Protein AF-A0A9C8DG19-F1 (afdb_monomer)

Secondary structure (DSSP, 8-state):
--HHHHHHHHHHHHHHHHHHHHHHHHHHHHHHHHHHHHHHHH-SS--HHHHHHHHHHHHHHHHH-TT-HHHHHHHHHHHHHHHHHTT--HHHHHHHHHHHHHHHHHS--PSPPSTT----PPPPTT--

Nearest PDB structures (foldseek):
  8d2s-assembly1_A  TM=3.869E-01  e=4.604E+00  Danio rerio

pLDDT: mean 88.12, std 15.62, range [39.62, 98.69]

Mean predicted aligned error: 8.11 Å

Structure (mmCIF, N/CA/C/O backbone):
data_AF-A0A9C8DG19-F1
#
_entry.id   AF-A0A9C8DG19-F1
#
loop_
_atom_site.group_PDB
_atom_site.id
_atom_site.type_symbol
_atom_site.label_atom_id
_atom_site.label_alt_id
_atom_site.label_comp_id
_atom_site.label_asym_id
_atom_site.label_entity_id
_atom_site.label_seq_id
_atom_site.pdbx_PDB_ins_code
_atom_site.Cartn_x
_atom_site.Cartn_y
_atom_site.Cartn_z
_atom_site.occupancy
_atom_site.B_iso_or_equiv
_atom_site.auth_seq_id
_atom_site.auth_comp_id
_atom_site.auth_asym_id
_atom_site.auth_atom_id
_atom_site.pdbx_PDB_model_num
ATOM 1 N N . MET A 1 1 ? 21.996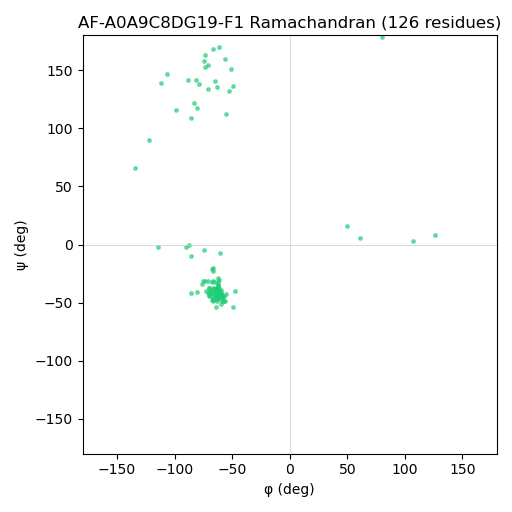 33.938 -24.599 1.00 52.81 1 MET A N 1
ATOM 2 C CA . MET A 1 1 ? 20.949 32.954 -24.248 1.00 52.81 1 MET A CA 1
ATOM 3 C C . MET A 1 1 ? 19.616 33.693 -24.192 1.00 52.81 1 MET A C 1
ATOM 5 O O . MET A 1 1 ? 19.557 34.657 -23.437 1.00 52.81 1 MET A O 1
ATOM 9 N N . PRO A 1 2 ? 18.601 33.377 -25.016 1.00 53.47 2 PRO A N 1
ATOM 10 C CA . PRO A 1 2 ? 17.381 34.177 -25.051 1.00 53.47 2 PRO A CA 1
ATOM 11 C C . PRO A 1 2 ? 16.471 33.818 -23.864 1.00 53.47 2 PRO A C 1
ATOM 13 O O . PRO A 1 2 ? 16.298 32.648 -23.531 1.00 53.47 2 PRO A O 1
ATOM 16 N N . ALA A 1 3 ? 15.877 34.835 -23.235 1.00 54.94 3 ALA A N 1
ATOM 17 C CA . ALA A 1 3 ? 15.024 34.740 -22.041 1.00 54.94 3 ALA A CA 1
ATOM 18 C C . ALA A 1 3 ? 13.744 33.886 -22.217 1.00 54.94 3 ALA A C 1
ATOM 20 O O . ALA A 1 3 ? 13.031 33.614 -21.255 1.00 54.94 3 ALA A O 1
ATOM 21 N N . THR A 1 4 ? 13.449 33.443 -23.439 1.00 58.03 4 THR A N 1
ATOM 22 C CA . THR A 1 4 ? 12.277 32.635 -23.794 1.00 58.03 4 THR A CA 1
ATOM 23 C C . THR A 1 4 ? 12.388 31.170 -23.367 1.00 58.03 4 THR A C 1
ATOM 25 O O . THR A 1 4 ? 11.374 30.582 -23.002 1.00 58.03 4 THR A O 1
ATOM 28 N N . ALA A 1 5 ? 13.592 30.587 -23.342 1.00 52.12 5 ALA A N 1
ATOM 29 C CA . ALA A 1 5 ? 13.791 29.192 -22.928 1.00 52.12 5 ALA A CA 1
ATOM 30 C C . ALA A 1 5 ? 13.628 29.000 -21.405 1.00 52.12 5 ALA A C 1
ATOM 32 O O . ALA A 1 5 ? 12.957 28.070 -20.965 1.00 52.12 5 ALA A O 1
ATOM 33 N N . LEU A 1 6 ? 14.139 29.947 -20.606 1.00 54.91 6 LEU A N 1
ATOM 34 C CA . LEU A 1 6 ? 14.029 29.934 -19.138 1.00 54.91 6 LEU A CA 1
ATOM 35 C C . LEU A 1 6 ? 12.569 30.015 -18.652 1.00 54.91 6 LEU A C 1
ATOM 37 O O . LEU A 1 6 ? 12.193 29.354 -17.686 1.00 54.91 6 LEU A O 1
ATOM 41 N N . ASN A 1 7 ? 11.723 30.786 -19.343 1.00 56.31 7 ASN A N 1
ATOM 42 C CA . ASN A 1 7 ? 10.308 30.924 -18.983 1.00 56.31 7 ASN A CA 1
ATOM 43 C C . ASN A 1 7 ? 9.473 29.679 -19.330 1.00 56.31 7 ASN A C 1
ATOM 45 O O . ASN A 1 7 ? 8.515 29.370 -18.618 1.00 56.31 7 ASN A O 1
ATOM 49 N N . ALA A 1 8 ? 9.833 28.949 -20.389 1.00 57.72 8 ALA A N 1
ATOM 50 C CA . ALA A 1 8 ? 9.151 27.714 -20.771 1.00 57.72 8 ALA A CA 1
ATOM 51 C C . ALA A 1 8 ? 9.445 26.569 -19.783 1.00 57.72 8 ALA A C 1
ATOM 53 O O . ALA A 1 8 ? 8.521 25.873 -19.359 1.00 57.72 8 ALA A O 1
ATOM 54 N N . GLU A 1 9 ? 10.699 26.426 -19.339 1.00 56.81 9 GLU A N 1
ATOM 55 C CA . GLU A 1 9 ? 11.097 25.422 -18.340 1.00 56.81 9 GLU A CA 1
ATOM 56 C C . GLU A 1 9 ? 10.474 25.688 -16.959 1.00 56.81 9 GLU A C 1
ATOM 58 O O . GLU A 1 9 ? 9.974 24.763 -16.310 1.00 56.81 9 GLU A O 1
ATOM 63 N N . ALA A 1 10 ? 10.415 26.951 -16.523 1.00 59.16 10 ALA A N 1
ATOM 64 C CA . ALA A 1 10 ? 9.769 27.329 -15.264 1.00 59.16 10 ALA A CA 1
ATOM 65 C C . ALA A 1 10 ? 8.246 27.083 -15.283 1.00 59.16 10 ALA A C 1
ATOM 67 O O . ALA A 1 10 ? 7.673 26.614 -14.294 1.00 59.16 10 ALA A O 1
ATOM 68 N N . SER A 1 11 ? 7.587 27.349 -16.417 1.00 61.16 11 SER A N 1
ATOM 69 C CA . SER A 1 11 ? 6.147 27.125 -16.599 1.00 61.16 11 SER A CA 1
ATOM 70 C C . SER A 1 11 ? 5.788 25.633 -16.647 1.00 61.16 11 SER A C 1
ATOM 72 O O . SER A 1 11 ? 4.863 25.199 -15.955 1.00 61.16 11 SER A O 1
ATOM 74 N N . ALA A 1 12 ? 6.570 24.820 -17.369 1.00 61.22 12 ALA A N 1
ATOM 75 C CA . ALA A 1 12 ? 6.404 23.366 -17.409 1.00 61.22 12 ALA A CA 1
ATOM 76 C C . ALA A 1 12 ? 6.624 22.728 -16.024 1.00 61.22 12 ALA A C 1
ATOM 78 O O . ALA A 1 12 ? 5.822 21.908 -15.579 1.00 61.22 12 ALA A O 1
ATOM 79 N N . THR A 1 13 ? 7.641 23.185 -15.288 1.00 64.00 13 THR A N 1
ATOM 80 C CA . THR A 1 13 ? 7.920 22.745 -13.911 1.00 64.00 13 THR A CA 1
ATOM 81 C C . THR A 1 13 ? 6.774 23.092 -12.949 1.00 64.00 13 THR A C 1
ATOM 83 O O . THR A 1 13 ? 6.418 22.289 -12.086 1.00 64.00 13 THR A O 1
ATOM 86 N N . SER A 1 14 ? 6.155 24.267 -13.101 1.00 66.69 14 SER A N 1
ATOM 87 C CA . SER A 1 14 ? 5.011 24.702 -12.286 1.00 66.69 14 SER A CA 1
ATOM 88 C C . SER A 1 14 ? 3.740 23.885 -12.559 1.00 66.69 14 SER A C 1
ATOM 90 O O . SER A 1 14 ? 3.022 23.522 -11.624 1.00 66.69 14 SER A O 1
ATOM 92 N N . SER A 1 15 ? 3.489 23.540 -13.825 1.00 71.56 15 SER A N 1
ATOM 93 C CA . SER A 1 15 ? 2.337 22.734 -14.242 1.00 71.56 15 SER A CA 1
ATOM 94 C C . SER A 1 15 ? 2.435 21.280 -13.757 1.00 71.56 15 SER A C 1
ATOM 96 O O . SER A 1 15 ? 1.481 20.751 -13.182 1.00 71.56 15 SER A O 1
ATOM 98 N N . THR A 1 16 ? 3.615 20.662 -13.879 1.00 72.56 16 THR A N 1
ATOM 99 C CA . THR A 1 16 ? 3.876 19.303 -13.371 1.00 72.56 16 THR A CA 1
ATOM 100 C C . THR A 1 16 ? 3.722 19.223 -11.854 1.00 72.56 16 THR A C 1
ATOM 102 O O . THR A 1 16 ? 3.025 18.335 -11.364 1.00 72.56 16 THR A O 1
ATOM 105 N N . ARG A 1 17 ? 4.273 20.191 -11.103 1.00 73.06 17 ARG A N 1
ATOM 106 C CA . ARG A 1 17 ? 4.097 20.252 -9.640 1.00 73.06 17 ARG A CA 1
ATOM 107 C C . ARG A 1 17 ? 2.628 20.385 -9.250 1.00 73.06 17 ARG A C 1
ATOM 109 O O . ARG A 1 17 ? 2.172 19.686 -8.354 1.00 73.06 17 ARG A O 1
ATOM 116 N N . ARG A 1 18 ? 1.862 21.230 -9.949 1.00 73.81 18 ARG A N 1
ATOM 117 C CA . ARG A 1 18 ? 0.421 21.382 -9.699 1.00 73.81 18 ARG A CA 1
ATOM 118 C C . ARG A 1 18 ? -0.343 20.081 -9.967 1.00 73.81 18 ARG A C 1
ATOM 120 O O . ARG A 1 18 ? -1.203 19.719 -9.175 1.00 73.81 18 ARG A O 1
ATOM 127 N N . SER A 1 19 ? -0.014 19.362 -11.040 1.00 75.75 19 SER A N 1
ATOM 128 C CA . SER A 1 19 ? -0.632 18.066 -11.352 1.00 75.75 19 SER A CA 1
ATOM 129 C C . SER A 1 19 ? -0.302 16.992 -10.308 1.00 75.75 19 SER A C 1
ATOM 131 O O . SER A 1 19 ? -1.196 16.262 -9.886 1.00 75.75 19 SER A O 1
ATOM 133 N N . GLN A 1 20 ? 0.950 16.921 -9.845 1.00 71.56 20 GLN A N 1
ATOM 134 C CA . GLN A 1 20 ? 1.341 16.019 -8.757 1.00 71.56 20 GLN A CA 1
ATOM 135 C C . GLN A 1 20 ? 0.615 16.360 -7.450 1.00 71.56 20 GLN A C 1
ATOM 137 O O . GLN A 1 20 ? 0.105 15.458 -6.795 1.00 71.56 20 GLN A O 1
ATOM 142 N N . MET A 1 21 ? 0.488 17.646 -7.110 1.00 70.56 21 MET A N 1
ATOM 143 C CA . MET A 1 21 ? -0.260 18.078 -5.925 1.00 70.56 21 MET A CA 1
ATOM 144 C C . MET A 1 21 ? -1.733 17.657 -5.970 1.00 70.56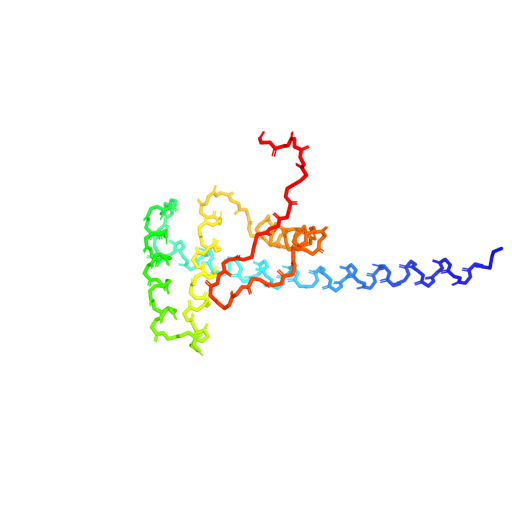 21 MET A C 1
ATOM 146 O O . MET A 1 21 ? -2.250 17.200 -4.960 1.00 70.56 21 MET A O 1
ATOM 150 N N . VAL A 1 22 ? -2.401 17.761 -7.125 1.00 72.94 22 VAL A N 1
ATOM 151 C CA . VAL A 1 22 ? -3.796 17.302 -7.268 1.00 72.94 22 VAL A CA 1
ATOM 152 C C . VAL A 1 22 ? -3.910 15.794 -7.015 1.00 72.94 22 VAL A C 1
ATOM 154 O O . VAL A 1 22 ? -4.761 15.377 -6.240 1.00 72.94 22 VAL A O 1
ATOM 157 N N . LYS A 1 23 ? -2.998 14.983 -7.568 1.00 72.25 23 LYS A N 1
ATOM 158 C CA . LYS A 1 23 ? -2.980 13.528 -7.319 1.00 72.25 23 LYS A CA 1
ATOM 159 C C . LY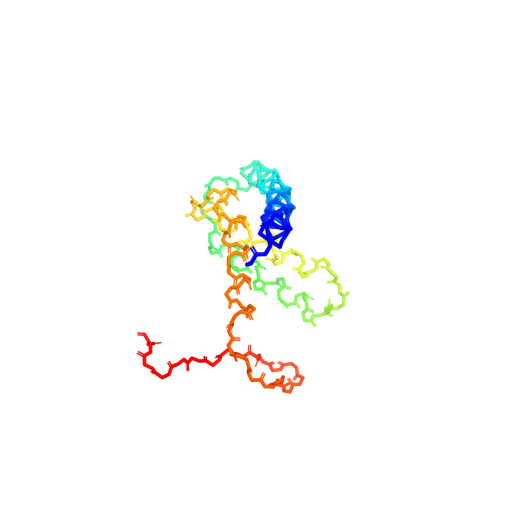S A 1 23 ? -2.726 13.181 -5.850 1.00 72.25 23 LYS A C 1
ATOM 161 O O . LYS A 1 23 ? -3.324 12.243 -5.335 1.00 72.25 23 LYS A O 1
ATOM 166 N N . ILE A 1 24 ? -1.846 13.928 -5.178 1.00 73.88 24 ILE A N 1
ATOM 167 C CA . ILE A 1 24 ? -1.599 13.761 -3.740 1.00 73.88 24 ILE A CA 1
ATOM 168 C C . ILE A 1 24 ? -2.878 14.046 -2.956 1.00 73.88 24 ILE A C 1
ATOM 170 O O . ILE A 1 24 ? -3.239 13.244 -2.103 1.00 73.88 24 ILE A O 1
ATOM 174 N N . LEU A 1 25 ? -3.584 15.138 -3.264 1.00 78.94 25 LEU A N 1
ATOM 175 C CA . LEU A 1 25 ? -4.828 15.494 -2.576 1.00 78.94 25 LEU A CA 1
ATOM 176 C C . LEU A 1 25 ? -5.901 14.403 -2.715 1.00 78.94 25 LEU A C 1
ATOM 178 O O . LEU A 1 25 ? -6.567 14.089 -1.730 1.00 78.94 25 LEU A O 1
ATOM 182 N N . ASP A 1 26 ? -6.020 13.773 -3.886 1.00 89.38 26 ASP A N 1
ATOM 183 C CA . ASP A 1 26 ? -6.971 12.675 -4.098 1.00 89.38 26 ASP A CA 1
ATOM 184 C C . ASP A 1 26 ? -6.631 11.439 -3.240 1.00 89.38 26 ASP A C 1
ATOM 186 O O . ASP A 1 26 ? -7.510 10.855 -2.602 1.00 89.38 26 ASP A O 1
ATOM 190 N N . ILE A 1 27 ? -5.348 11.059 -3.171 1.00 93.00 27 ILE A N 1
ATOM 191 C CA . ILE A 1 27 ? -4.885 9.913 -2.368 1.00 93.00 27 ILE A CA 1
ATOM 192 C C . ILE A 1 27 ? -5.014 10.206 -0.872 1.00 93.00 27 ILE A C 1
ATOM 194 O O . ILE A 1 27 ? -5.473 9.352 -0.115 1.00 93.00 27 ILE A O 1
ATOM 198 N N . VAL A 1 28 ? -4.649 11.412 -0.438 1.00 96.69 28 VAL A N 1
ATOM 199 C CA . VAL A 1 28 ? -4.806 11.842 0.957 1.00 96.69 28 VAL A CA 1
ATOM 200 C C . VAL A 1 28 ? -6.273 11.763 1.362 1.00 96.69 28 VAL A C 1
ATOM 202 O O . VAL A 1 28 ? -6.591 11.151 2.380 1.00 96.69 28 VAL A O 1
ATOM 205 N N . GLN A 1 29 ? -7.186 12.278 0.534 1.00 96.25 29 GLN A N 1
ATOM 206 C CA . GLN A 1 29 ? -8.610 12.220 0.843 1.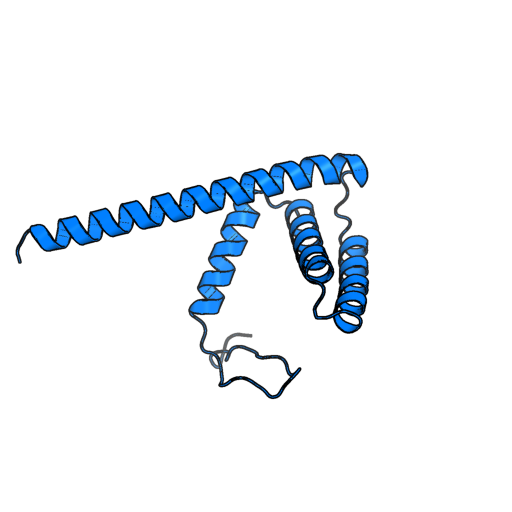00 96.25 29 GLN A CA 1
ATOM 207 C C . GLN A 1 29 ? -9.126 10.776 0.929 1.00 96.25 29 GLN A C 1
ATOM 209 O O . GLN A 1 29 ? -9.939 10.464 1.807 1.00 96.25 29 GLN A O 1
ATOM 214 N N . PHE A 1 30 ? -8.659 9.893 0.042 1.00 96.12 30 PHE A N 1
ATOM 215 C CA . PHE A 1 30 ? -8.946 8.461 0.113 1.00 96.12 30 PHE A CA 1
ATOM 216 C C . PHE A 1 30 ? -8.457 7.852 1.438 1.00 96.12 30 PHE A C 1
ATOM 218 O O . PHE A 1 30 ? -9.238 7.200 2.132 1.00 96.12 30 PHE A O 1
ATOM 225 N N . LEU A 1 31 ? -7.210 8.119 1.831 1.00 97.94 31 LEU A N 1
ATOM 226 C CA . LEU A 1 31 ? -6.597 7.599 3.056 1.00 97.94 31 LEU A CA 1
ATOM 227 C C . LEU A 1 31 ? -7.290 8.107 4.324 1.00 97.94 31 LEU A C 1
ATOM 229 O O . LEU A 1 31 ? -7.526 7.335 5.248 1.00 97.94 31 LEU A O 1
ATOM 233 N N . GLU A 1 32 ? -7.698 9.374 4.368 1.00 98.19 32 GLU A N 1
ATOM 234 C CA . GLU A 1 32 ? -8.495 9.913 5.475 1.00 98.19 32 GLU A CA 1
ATOM 235 C C . GLU A 1 32 ? -9.846 9.198 5.617 1.00 98.19 32 GLU A C 1
ATOM 237 O O . GLU A 1 32 ? -10.305 8.902 6.726 1.00 98.19 32 GLU A O 1
ATOM 242 N N . ASN A 1 33 ? -10.515 8.929 4.493 1.00 98.19 33 ASN A N 1
ATOM 243 C CA . ASN A 1 33 ? -11.780 8.196 4.476 1.00 98.19 33 ASN A CA 1
ATOM 244 C C . ASN A 1 33 ? -11.583 6.760 4.959 1.00 98.19 33 ASN A C 1
ATOM 246 O O . ASN A 1 33 ? -12.325 6.299 5.832 1.00 98.19 33 ASN A O 1
ATOM 250 N N . GLN A 1 34 ? -10.553 6.094 4.437 1.00 98.06 34 GLN A N 1
ATOM 251 C CA . GLN A 1 34 ? -10.181 4.739 4.811 1.00 98.06 34 GLN A CA 1
ATOM 252 C C . GLN A 1 34 ? -9.853 4.650 6.304 1.00 98.06 34 GLN A C 1
ATOM 254 O O . GLN A 1 34 ? -10.455 3.840 7.003 1.00 98.06 34 GLN A O 1
ATOM 259 N N . MET A 1 35 ? -8.979 5.518 6.818 1.00 98.06 35 MET A N 1
ATOM 260 C CA . MET A 1 35 ? -8.591 5.565 8.229 1.00 98.06 35 MET A CA 1
ATOM 261 C C . MET A 1 35 ? -9.812 5.750 9.135 1.00 98.06 35 MET A C 1
ATOM 263 O O . MET A 1 35 ? -10.007 4.985 10.080 1.00 98.06 35 MET A O 1
ATOM 267 N N . ARG A 1 36 ? -10.694 6.717 8.838 1.00 98.31 36 ARG A N 1
ATOM 268 C CA . ARG A 1 36 ? -11.911 6.955 9.638 1.00 98.31 36 ARG A CA 1
ATOM 269 C C . ARG A 1 36 ? -12.864 5.764 9.638 1.00 98.31 36 ARG A C 1
ATOM 271 O O . ARG A 1 36 ? -13.485 5.472 10.663 1.00 98.31 36 ARG A O 1
ATOM 278 N N . TRP A 1 37 ? -13.023 5.104 8.496 1.00 98.44 37 TRP A N 1
ATOM 279 C CA . TRP A 1 37 ? -13.840 3.900 8.393 1.00 98.44 37 TRP A CA 1
ATOM 280 C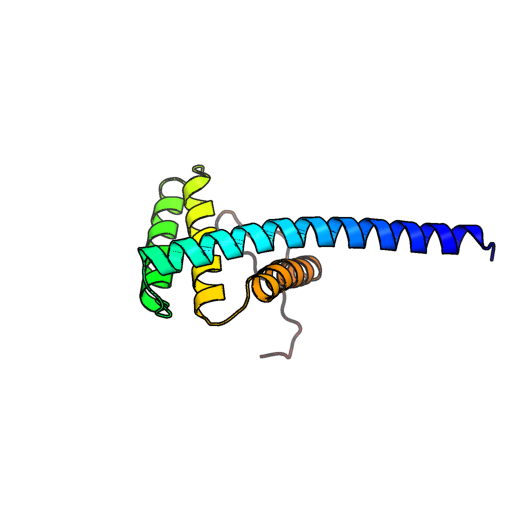 C . TRP A 1 37 ? -13.201 2.736 9.161 1.00 98.44 37 TRP A C 1
ATOM 282 O O . TRP A 1 37 ? -13.849 2.119 10.003 1.00 98.44 37 TRP A O 1
ATOM 292 N N . SER A 1 38 ? -11.908 2.508 8.963 1.00 97.88 38 SER A N 1
ATOM 293 C CA . SER A 1 38 ? -11.152 1.405 9.550 1.00 97.88 38 SER A CA 1
ATOM 294 C C . SER A 1 38 ? -11.040 1.517 11.078 1.00 97.88 38 SER A C 1
ATOM 296 O O . SER A 1 38 ? -11.217 0.527 11.791 1.00 97.88 38 SER A O 1
ATOM 298 N N . LEU A 1 39 ? -10.864 2.730 11.618 1.00 97.75 39 LEU A N 1
ATOM 299 C CA . LEU A 1 39 ? -10.942 3.004 13.060 1.00 97.75 39 LEU A CA 1
ATOM 300 C C . LEU A 1 39 ? -12.311 2.638 13.644 1.00 97.75 39 LEU A C 1
ATOM 302 O O . LEU A 1 39 ? -12.387 2.061 14.728 1.00 97.75 39 LEU A O 1
ATOM 306 N N . ARG A 1 40 ? -13.391 2.957 12.923 1.00 98.12 40 ARG A N 1
ATOM 307 C CA . ARG A 1 40 ? -14.767 2.679 13.353 1.00 98.12 40 ARG A CA 1
ATOM 308 C C . ARG A 1 40 ? -15.086 1.187 13.341 1.00 98.12 40 ARG A C 1
ATOM 310 O O . ARG A 1 40 ? -15.773 0.718 14.241 1.00 98.12 40 ARG A O 1
ATOM 317 N N . VAL A 1 41 ? -14.627 0.466 12.321 1.00 97.50 41 VAL A N 1
ATOM 318 C CA . VAL A 1 41 ? -14.979 -0.947 12.107 1.00 97.50 41 VAL A CA 1
ATOM 319 C C . VAL A 1 41 ? -14.067 -1.885 12.897 1.00 97.50 41 VAL A C 1
ATOM 321 O O . VAL A 1 41 ? -14.542 -2.842 13.501 1.00 97.50 41 VAL A O 1
ATOM 324 N N . PHE A 1 42 ? -12.763 -1.609 12.930 1.00 96.19 42 PHE A N 1
ATOM 325 C CA . PHE A 1 42 ? -11.758 -2.542 13.453 1.00 96.19 42 PHE A CA 1
ATOM 326 C C . PHE A 1 42 ? -11.051 -2.062 14.724 1.00 96.19 42 PHE A C 1
ATOM 328 O O . PHE A 1 42 ? -10.223 -2.797 15.279 1.00 96.19 42 PHE A O 1
ATOM 335 N N . GLY A 1 43 ? -11.372 -0.853 15.188 1.00 96.56 43 GLY A N 1
ATOM 336 C CA . GLY A 1 43 ? -10.804 -0.249 16.386 1.00 96.56 43 GLY A CA 1
ATOM 337 C C . GLY A 1 43 ? -9.415 0.378 16.182 1.00 96.56 43 GLY A C 1
ATOM 338 O O . GLY A 1 43 ? -8.845 0.330 15.085 1.00 96.56 43 GLY A O 1
ATOM 339 N N . PRO A 1 44 ? -8.849 0.971 17.250 1.00 94.56 44 PRO A N 1
ATOM 340 C CA . PRO A 1 44 ? -7.679 1.851 17.169 1.00 94.56 44 PRO A CA 1
ATOM 341 C C . PRO A 1 44 ? -6.313 1.150 17.247 1.00 94.56 44 PRO A C 1
ATOM 343 O O . PRO A 1 44 ? -5.292 1.827 17.231 1.00 94.56 44 PRO A O 1
ATOM 346 N N . SER A 1 45 ? -6.248 -0.179 17.386 1.00 95.06 45 SER A N 1
ATOM 347 C CA . SER A 1 45 ? -4.964 -0.869 17.578 1.00 95.06 45 SER A CA 1
ATOM 348 C C . SER A 1 45 ? -4.121 -0.925 16.296 1.00 95.06 45 SER A C 1
ATOM 350 O O . SER A 1 45 ? -4.632 -0.759 15.188 1.00 95.06 45 SER A O 1
ATOM 352 N N . MET A 1 46 ? -2.823 -1.216 16.435 1.00 95.25 46 MET A N 1
ATOM 353 C CA . MET A 1 46 ? -1.913 -1.338 15.285 1.00 95.25 46 MET A CA 1
ATOM 354 C C . MET A 1 46 ? -2.306 -2.470 14.327 1.00 95.25 46 MET A C 1
ATOM 356 O O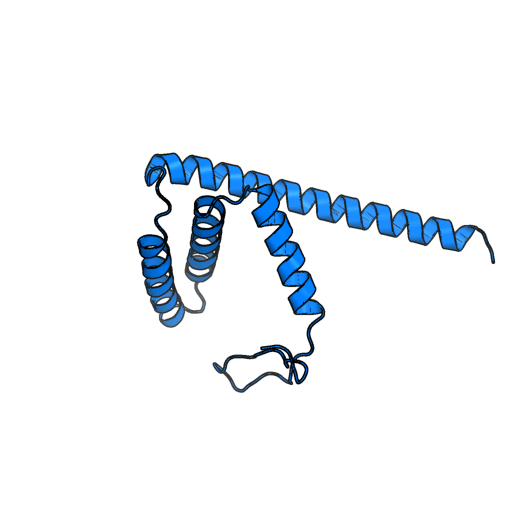 . MET A 1 46 ? -2.020 -2.400 13.140 1.00 95.25 46 MET A O 1
ATOM 360 N N . ARG A 1 47 ? -2.945 -3.534 14.839 1.00 95.56 47 ARG A N 1
ATOM 361 C CA . ARG A 1 47 ? -3.411 -4.709 14.074 1.00 95.56 47 ARG A CA 1
ATOM 362 C C . ARG A 1 47 ? -2.372 -5.356 13.144 1.00 95.56 47 ARG A C 1
ATOM 364 O O . ARG A 1 47 ? -2.764 -6.185 12.332 1.00 95.56 47 ARG A O 1
ATOM 371 N N . THR A 1 48 ? -1.076 -5.069 13.296 1.00 97.44 48 THR A N 1
ATOM 372 C CA . THR A 1 48 ? -0.011 -5.491 12.370 1.00 97.44 48 THR A CA 1
ATOM 373 C C . THR A 1 48 ? -0.081 -6.980 12.052 1.00 97.44 48 THR A C 1
ATOM 375 O O . THR A 1 48 ? -0.233 -7.342 10.895 1.00 97.44 48 THR A O 1
ATOM 378 N N . GLY A 1 49 ? -0.102 -7.843 13.073 1.00 97.94 49 GLY A N 1
ATOM 379 C CA . GLY A 1 49 ? -0.172 -9.293 12.859 1.00 97.94 49 GLY A CA 1
ATOM 380 C C . GLY A 1 49 ? -1.495 -9.795 12.269 1.00 97.94 49 GLY A C 1
ATOM 381 O O . GLY A 1 49 ? -1.533 -10.890 11.725 1.00 97.94 49 GLY A O 1
ATOM 382 N N . GLY A 1 50 ? -2.588 -9.036 12.389 1.00 97.75 50 GLY A N 1
ATOM 383 C CA . GLY A 1 50 ? -3.856 -9.363 11.733 1.00 97.75 50 GLY A CA 1
ATOM 384 C C . GLY A 1 50 ? -3.862 -8.945 10.264 1.00 97.75 50 GLY A C 1
ATOM 385 O O . GLY A 1 50 ? -4.331 -9.699 9.423 1.00 97.75 50 GLY A O 1
ATOM 386 N N . ILE A 1 51 ? -3.305 -7.772 9.961 1.00 98.19 51 ILE A N 1
ATOM 387 C CA . ILE A 1 51 ? -3.195 -7.242 8.598 1.00 98.19 51 ILE A CA 1
ATOM 388 C C . ILE A 1 51 ? -2.243 -8.097 7.765 1.00 98.19 51 ILE A C 1
ATOM 390 O O . ILE A 1 51 ? -2.609 -8.491 6.667 1.00 98.19 51 ILE A O 1
ATOM 394 N N . THR A 1 52 ? -1.065 -8.449 8.289 1.00 98.50 52 THR A N 1
ATOM 395 C CA . THR A 1 52 ? -0.103 -9.271 7.538 1.00 98.50 52 THR A CA 1
ATOM 396 C C . THR A 1 52 ? -0.648 -10.666 7.249 1.00 98.50 52 THR A C 1
ATOM 398 O O . THR A 1 52 ? -0.519 -11.134 6.127 1.00 98.50 52 THR A O 1
ATOM 401 N N . LYS A 1 53 ? -1.341 -11.290 8.211 1.00 98.62 53 LYS A N 1
ATOM 402 C CA . LYS A 1 53 ? -2.041 -12.565 7.979 1.00 98.62 53 LYS A CA 1
ATOM 403 C C . LYS A 1 53 ? -3.148 -12.448 6.936 1.00 98.62 53 LYS A C 1
ATOM 405 O O . LYS A 1 53 ? -3.392 -13.398 6.209 1.00 98.62 53 LYS A O 1
ATOM 410 N N . HIS A 1 54 ? -3.837 -11.309 6.881 1.00 98.25 54 HIS A N 1
ATOM 411 C CA . HIS A 1 54 ? -4.863 -11.100 5.867 1.00 98.25 54 HIS A CA 1
ATOM 412 C C . HIS A 1 54 ? -4.236 -10.948 4.482 1.00 98.25 54 HIS A C 1
ATOM 414 O O . HIS A 1 54 ? -4.665 -11.620 3.561 1.00 98.25 54 HIS A O 1
ATOM 420 N N . ILE A 1 55 ? -3.156 -10.167 4.368 1.00 98.69 55 ILE A N 1
ATOM 421 C CA . ILE A 1 55 ? -2.377 -10.046 3.129 1.00 98.69 55 ILE A CA 1
ATOM 422 C C . ILE A 1 55 ? -1.899 -11.422 2.648 1.00 98.69 55 ILE A C 1
ATOM 424 O O . ILE A 1 55 ? -1.984 -11.703 1.461 1.00 98.69 55 ILE A O 1
ATOM 428 N N . GLU A 1 56 ? -1.427 -12.293 3.546 1.00 98.69 56 GLU A N 1
ATOM 429 C CA . GLU A 1 56 ? -1.061 -13.673 3.193 1.00 98.69 56 GLU A CA 1
ATOM 430 C C . GLU A 1 56 ? -2.236 -14.436 2.561 1.00 98.69 56 GLU A C 1
ATOM 432 O O . GLU A 1 56 ? -2.038 -15.077 1.532 1.00 98.69 56 GLU A O 1
ATOM 437 N N . SER A 1 57 ? -3.447 -14.326 3.119 1.00 98.19 57 SER A N 1
ATOM 438 C CA . SER A 1 57 ? -4.653 -14.918 2.524 1.00 98.19 57 SER A CA 1
ATOM 439 C C . SER A 1 57 ? -4.987 -14.322 1.155 1.00 98.19 57 SER A C 1
ATOM 441 O O . SER A 1 57 ? -5.214 -15.086 0.222 1.00 98.19 57 SER A O 1
ATOM 443 N N . GLU A 1 58 ? -4.949 -12.994 1.001 1.00 98.50 58 GLU A N 1
ATOM 444 C CA . GLU A 1 58 ? -5.249 -12.337 -0.285 1.00 98.50 58 GLU A CA 1
ATOM 445 C C . GLU A 1 58 ? -4.254 -12.736 -1.382 1.00 98.50 58 GLU A C 1
ATOM 447 O O . GLU A 1 58 ? -4.607 -12.873 -2.551 1.00 98.50 58 GLU A O 1
ATOM 452 N N . LEU A 1 59 ? -2.994 -13.002 -1.022 1.00 98.50 59 LEU A N 1
ATOM 453 C CA . LEU A 1 59 ? -2.017 -13.539 -1.969 1.00 98.50 59 LEU A CA 1
ATOM 454 C C . LEU A 1 59 ? -2.387 -14.951 -2.452 1.00 98.50 59 LEU A C 1
ATOM 456 O O . LEU A 1 59 ? -2.086 -15.285 -3.599 1.00 98.50 59 LEU A O 1
ATOM 460 N N . GLU A 1 60 ? -3.033 -15.778 -1.625 1.00 98.62 60 GLU A N 1
ATOM 461 C CA . GLU A 1 60 ? -3.583 -17.063 -2.081 1.00 98.62 60 GLU A CA 1
ATOM 462 C C . GLU A 1 60 ? -4.788 -16.862 -3.011 1.00 98.62 60 GLU A C 1
ATOM 464 O O . GLU A 1 60 ? -4.913 -17.576 -4.010 1.00 98.62 60 GLU A O 1
ATOM 469 N N . GLU A 1 61 ? -5.641 -15.869 -2.740 1.00 98.44 61 GLU A N 1
ATOM 470 C CA . GLU A 1 61 ? -6.779 -15.528 -3.607 1.00 98.44 61 GLU A CA 1
ATOM 471 C C . GLU A 1 61 ? -6.308 -15.042 -4.984 1.00 98.44 61 GLU A C 1
ATOM 473 O O . GLU A 1 61 ? -6.783 -15.544 -6.006 1.00 98.44 61 GLU A O 1
ATOM 478 N N . ILE A 1 62 ? -5.282 -14.184 -5.031 1.00 98.56 62 ILE A N 1
ATOM 479 C CA . ILE A 1 62 ? -4.621 -13.754 -6.274 1.00 98.56 62 ILE A CA 1
ATOM 480 C C . ILE A 1 62 ? -4.066 -14.955 -7.044 1.00 98.56 62 ILE A C 1
ATOM 482 O O . ILE A 1 62 ? -4.252 -15.047 -8.255 1.00 98.56 62 ILE A O 1
ATOM 486 N N . ARG A 1 63 ? -3.398 -15.906 -6.376 1.00 98.00 63 ARG A N 1
ATOM 487 C CA . ARG A 1 63 ? -2.876 -17.108 -7.056 1.00 98.00 63 ARG A CA 1
ATOM 488 C C . ARG A 1 63 ? -3.993 -17.958 -7.655 1.00 98.00 63 ARG A C 1
ATOM 490 O O . ARG A 1 63 ? -3.802 -18.550 -8.715 1.00 98.00 63 ARG A O 1
ATOM 497 N N . ALA A 1 64 ? -5.152 -18.015 -7.002 1.00 98.25 64 ALA A N 1
ATOM 498 C CA . ALA A 1 64 ? -6.318 -18.729 -7.510 1.00 98.25 64 ALA A CA 1
ATOM 499 C C . ALA A 1 64 ? -7.043 -17.967 -8.637 1.00 98.25 64 ALA A C 1
ATOM 501 O O . ALA A 1 64 ? -7.579 -18.597 -9.552 1.00 98.25 64 ALA A O 1
ATOM 502 N N . LYS A 1 65 ? -7.068 -16.628 -8.584 1.00 98.00 65 LYS A N 1
ATOM 503 C CA . LYS A 1 65 ? -7.783 -15.747 -9.522 1.00 98.00 65 LYS A CA 1
ATOM 504 C C . LYS A 1 65 ? -6.907 -14.562 -9.972 1.00 98.00 65 LYS A C 1
ATOM 506 O O . LYS A 1 65 ? -7.257 -13.409 -9.733 1.00 98.00 65 LYS A O 1
ATOM 511 N N . PRO A 1 66 ? -5.813 -14.790 -10.718 1.00 97.19 66 PRO A N 1
ATOM 512 C CA . PRO A 1 66 ? -4.831 -13.734 -11.009 1.00 97.19 66 PRO A CA 1
ATOM 513 C C . PRO A 1 66 ? -5.372 -12.603 -11.893 1.00 97.19 66 PRO A C 1
ATOM 515 O O . PRO A 1 66 ? -4.820 -11.504 -11.907 1.00 97.19 66 PRO A O 1
ATOM 518 N N . ASN A 1 67 ? -6.458 -12.866 -12.623 1.00 97.81 67 ASN A N 1
ATOM 519 C CA . ASN A 1 67 ? -7.134 -11.889 -13.476 1.00 97.81 67 ASN A CA 1
ATOM 520 C C . ASN A 1 67 ? -8.236 -11.104 -12.747 1.00 97.81 67 ASN A C 1
ATOM 522 O O . ASN A 1 67 ? -8.881 -10.258 -13.369 1.00 97.81 67 ASN A O 1
ATOM 526 N N . ASP A 1 68 ? -8.490 -11.402 -11.473 1.00 98.12 68 ASP A N 1
ATOM 527 C CA . ASP A 1 68 ? -9.449 -10.659 -10.670 1.00 98.12 68 ASP A CA 1
ATOM 528 C C . ASP A 1 68 ? -8.768 -9.435 -10.053 1.00 98.12 68 ASP A C 1
ATOM 530 O O . ASP A 1 68 ? -7.908 -9.537 -9.180 1.00 98.12 68 ASP A O 1
ATOM 534 N N . LEU A 1 69 ? -9.130 -8.252 -10.555 1.00 97.88 69 LEU A N 1
ATOM 535 C CA . LEU A 1 69 ? -8.556 -6.990 -10.104 1.00 97.88 69 LEU A CA 1
ATOM 536 C C . LEU A 1 69 ? -8.835 -6.733 -8.617 1.00 97.88 69 LEU A C 1
ATOM 538 O O . LEU A 1 69 ? -8.016 -6.070 -7.984 1.00 97.88 69 LEU A O 1
ATOM 542 N N . SER A 1 70 ? -9.955 -7.208 -8.056 1.00 97.75 70 SER A N 1
ATOM 543 C CA . SER A 1 70 ? -10.275 -6.899 -6.657 1.00 97.75 70 SER A CA 1
ATOM 544 C C . SER A 1 70 ? -9.254 -7.489 -5.693 1.00 97.75 70 SER A C 1
ATOM 546 O O . SER A 1 70 ? -8.793 -6.756 -4.826 1.00 97.75 70 SER A O 1
ATOM 548 N N . GLU A 1 71 ? -8.795 -8.720 -5.931 1.00 98.31 71 GLU A N 1
ATOM 549 C CA . GLU A 1 71 ? -7.843 -9.408 -5.044 1.00 98.31 71 GLU A CA 1
ATOM 550 C C . GLU A 1 71 ? -6.508 -8.639 -4.959 1.00 98.31 71 GLU A C 1
ATOM 552 O O . GLU A 1 71 ? -5.902 -8.477 -3.899 1.00 98.31 71 GLU A O 1
ATOM 557 N N . TRP A 1 72 ? -6.065 -8.056 -6.081 1.00 98.44 72 TRP A N 1
ATOM 558 C CA . TRP A 1 72 ? -4.898 -7.168 -6.102 1.00 98.44 72 TRP A CA 1
ATOM 559 C C . TRP A 1 72 ? -5.128 -5.882 -5.303 1.00 98.44 72 TRP A C 1
ATOM 561 O O . TRP A 1 72 ? -4.221 -5.392 -4.625 1.00 98.44 72 TRP A O 1
ATOM 571 N N . ILE A 1 73 ? -6.328 -5.308 -5.405 1.00 98.25 73 ILE A N 1
ATOM 572 C CA . ILE A 1 73 ? -6.691 -4.079 -4.698 1.00 98.25 73 ILE A CA 1
ATOM 573 C C . ILE A 1 73 ? -6.843 -4.325 -3.193 1.00 98.25 73 ILE A C 1
ATOM 575 O O . ILE A 1 73 ? -6.477 -3.439 -2.418 1.00 98.25 73 ILE A O 1
ATOM 579 N N . ASP A 1 74 ? -7.270 -5.509 -2.760 1.00 98.44 74 ASP A N 1
ATOM 580 C CA . ASP A 1 74 ? -7.357 -5.857 -1.340 1.00 98.44 74 ASP A CA 1
ATOM 581 C C . ASP A 1 74 ? -5.979 -5.818 -0.664 1.00 98.44 74 ASP A C 1
ATOM 583 O O . ASP A 1 74 ? -5.820 -5.181 0.384 1.00 98.44 74 ASP A O 1
ATOM 587 N N . VAL A 1 75 ? -4.931 -6.330 -1.322 1.00 98.69 75 VAL A N 1
ATOM 588 C CA . VAL A 1 75 ? -3.541 -6.196 -0.840 1.00 98.69 75 VAL A CA 1
ATOM 589 C C . VAL A 1 75 ? -3.121 -4.726 -0.713 1.00 98.69 75 VAL A C 1
ATOM 591 O O . VAL A 1 75 ? -2.500 -4.341 0.283 1.00 98.69 75 VAL A O 1
ATOM 594 N N . VAL A 1 76 ? -3.472 -3.879 -1.688 1.00 98.19 76 VAL A N 1
ATOM 595 C CA . VAL A 1 76 ? -3.157 -2.439 -1.645 1.00 98.19 76 VAL A CA 1
ATOM 596 C C . VAL A 1 76 ? -3.864 -1.766 -0.469 1.00 98.19 76 VAL A C 1
ATOM 598 O O . VAL A 1 76 ? -3.228 -1.052 0.308 1.00 98.19 76 VAL A O 1
ATOM 601 N N . ILE A 1 77 ? -5.164 -2.011 -0.303 1.00 97.88 77 ILE A N 1
ATOM 602 C CA . ILE A 1 77 ? -5.976 -1.445 0.781 1.00 97.88 77 ILE A CA 1
ATOM 603 C C . ILE A 1 77 ? -5.415 -1.867 2.142 1.00 97.88 77 ILE A C 1
ATOM 605 O O . ILE A 1 77 ? -5.261 -1.012 3.018 1.00 97.88 77 ILE A O 1
ATOM 609 N N . LEU A 1 78 ? -5.060 -3.142 2.318 1.00 98.44 78 LEU A N 1
ATOM 610 C CA . LEU A 1 78 ? -4.476 -3.660 3.558 1.00 98.44 78 LEU A CA 1
ATOM 611 C C . LEU A 1 78 ? -3.089 -3.072 3.841 1.00 98.44 78 LEU A C 1
ATOM 613 O O . LEU A 1 78 ? -2.789 -2.742 4.989 1.00 98.44 78 LEU A O 1
ATOM 617 N N . GLY A 1 79 ? -2.260 -2.885 2.812 1.00 98.38 79 GLY A N 1
ATOM 618 C CA . GLY A 1 79 ? -0.961 -2.224 2.941 1.00 98.38 79 GLY A CA 1
ATOM 619 C C . GLY A 1 79 ? -1.087 -0.771 3.411 1.00 98.38 79 GLY A C 1
ATOM 620 O O . GLY A 1 79 ? -0.385 -0.355 4.335 1.00 98.38 79 GLY A O 1
ATOM 621 N N . LEU A 1 80 ? -2.025 -0.016 2.832 1.00 98.12 80 LEU A N 1
ATOM 622 C CA . LEU A 1 80 ? -2.325 1.355 3.257 1.00 98.12 80 LEU A CA 1
ATOM 623 C C . LEU A 1 80 ? -2.900 1.395 4.680 1.00 98.12 80 LEU A C 1
ATOM 625 O O . LEU A 1 80 ? -2.518 2.265 5.464 1.00 98.12 80 LEU A O 1
ATOM 629 N N . ASP A 1 81 ? -3.751 0.425 5.041 1.00 98.38 81 ASP A N 1
ATOM 630 C CA . ASP A 1 81 ? -4.287 0.301 6.399 1.00 98.38 81 ASP A CA 1
ATOM 631 C C . ASP A 1 81 ? -3.180 0.054 7.430 1.00 98.38 81 ASP A C 1
ATOM 633 O O . ASP A 1 81 ? -3.135 0.693 8.482 1.00 98.38 81 ASP A O 1
ATOM 637 N N . GLY A 1 82 ? -2.238 -0.831 7.100 1.00 98.31 82 GLY A N 1
ATOM 638 C CA . GLY A 1 82 ? -1.061 -1.093 7.920 1.00 98.31 82 GLY A CA 1
ATOM 639 C C . GLY A 1 82 ? -0.172 0.139 8.095 1.00 98.31 82 GLY A C 1
ATOM 640 O O . GLY A 1 82 ? 0.308 0.384 9.202 1.00 98.31 82 GLY A O 1
ATOM 641 N N . ALA A 1 83 ? 0.017 0.933 7.036 1.00 98.25 83 ALA A N 1
ATOM 642 C CA . ALA A 1 83 ? 0.864 2.120 7.070 1.00 98.25 83 ALA A CA 1
ATOM 643 C C . ALA A 1 83 ? 0.329 3.183 8.040 1.00 98.25 83 ALA A C 1
ATOM 645 O O . ALA A 1 83 ? 1.043 3.578 8.962 1.00 98.25 83 ALA A O 1
ATOM 646 N N . TRP A 1 84 ? -0.933 3.608 7.916 1.00 97.81 84 TRP A N 1
ATOM 647 C CA . TRP A 1 84 ? -1.445 4.635 8.834 1.00 97.81 84 TRP A CA 1
ATOM 648 C C . TRP A 1 84 ? -1.555 4.109 10.277 1.00 97.81 84 TRP A C 1
ATOM 650 O O . TRP A 1 84 ? -1.302 4.845 11.231 1.00 97.81 84 TRP A O 1
ATOM 660 N N . ARG A 1 85 ? -1.836 2.810 10.473 1.00 97.81 85 ARG A N 1
ATOM 661 C CA . ARG A 1 85 ? -1.842 2.178 11.808 1.00 97.81 85 ARG A CA 1
ATOM 662 C C . ARG A 1 85 ? -0.466 2.103 12.460 1.00 97.81 85 ARG A C 1
ATOM 664 O O . ARG A 1 85 ? -0.391 2.014 13.686 1.00 97.81 85 ARG A O 1
ATOM 671 N N . ALA A 1 86 ? 0.606 2.144 11.672 1.00 97.44 86 ALA A N 1
ATOM 672 C CA . ALA A 1 86 ? 1.970 2.260 12.178 1.00 97.44 86 ALA A CA 1
ATOM 673 C C . ALA A 1 86 ? 2.300 3.677 12.689 1.00 97.44 86 ALA A C 1
ATOM 675 O O . ALA A 1 86 ? 3.367 3.875 13.266 1.00 97.44 86 ALA A O 1
ATOM 676 N N . GLY A 1 87 ? 1.380 4.638 12.534 1.00 96.94 87 GLY A N 1
ATOM 677 C CA . GLY A 1 87 ? 1.500 6.000 13.052 1.00 96.94 87 GLY A CA 1
ATOM 678 C C . GLY A 1 87 ? 1.765 7.065 11.990 1.00 96.94 87 GLY A C 1
ATOM 679 O O . GLY A 1 87 ? 1.923 8.225 12.357 1.00 96.94 87 GLY A O 1
ATOM 680 N N . TYR A 1 88 ? 1.798 6.693 10.708 1.00 98.19 88 TYR A N 1
ATOM 681 C CA . TYR A 1 88 ? 2.009 7.638 9.611 1.00 98.19 88 TYR A CA 1
ATOM 682 C C . TYR A 1 88 ? 0.717 8.367 9.235 1.00 98.19 88 TYR A C 1
ATOM 684 O O . TYR A 1 88 ? -0.362 7.767 9.203 1.00 98.19 88 TYR A O 1
ATOM 692 N N . THR A 1 89 ? 0.812 9.656 8.917 1.00 97.75 89 THR A N 1
ATOM 693 C CA . THR A 1 89 ? -0.355 10.421 8.458 1.00 97.75 89 THR A CA 1
ATOM 694 C C . THR A 1 89 ? -0.734 10.057 7.016 1.00 97.75 89 THR A C 1
ATOM 696 O O . THR A 1 89 ? 0.114 9.592 6.248 1.00 97.75 89 THR A O 1
ATOM 699 N N . PRO A 1 90 ? -1.989 10.294 6.593 1.00 97.25 90 PRO A N 1
ATOM 700 C CA . PRO A 1 90 ? -2.386 10.189 5.188 1.00 97.25 90 PRO A CA 1
ATOM 701 C C . PRO A 1 90 ? -1.433 10.898 4.210 1.00 97.25 90 PRO A C 1
ATOM 703 O O . PRO A 1 90 ? -1.117 10.357 3.152 1.00 97.25 90 PRO A O 1
ATOM 706 N N . GLU A 1 91 ? -0.932 12.082 4.564 1.00 96.31 91 GLU A N 1
ATOM 707 C CA . GLU A 1 91 ? 0.026 12.851 3.764 1.00 96.31 91 GLU A CA 1
ATOM 708 C C . GLU A 1 91 ? 1.398 12.185 3.692 1.00 96.31 91 GLU A C 1
ATOM 710 O O . GLU A 1 91 ? 1.995 12.143 2.613 1.00 96.31 91 GLU A O 1
ATOM 715 N N . GLU A 1 92 ? 1.898 11.648 4.808 1.00 96.81 92 GLU A N 1
ATOM 716 C CA . GLU A 1 92 ? 3.158 10.901 4.842 1.00 96.81 92 GLU A CA 1
ATOM 717 C C . GLU A 1 92 ? 3.063 9.637 3.987 1.00 96.81 92 GLU A C 1
ATOM 719 O O . GLU A 1 92 ? 3.947 9.386 3.169 1.00 96.81 92 GLU A O 1
ATOM 724 N N . VAL A 1 93 ? 1.961 8.887 4.097 1.00 97.44 93 VAL A N 1
ATOM 725 C CA . VAL A 1 93 ? 1.721 7.677 3.297 1.00 97.44 93 VAL A CA 1
ATOM 726 C C . VAL A 1 93 ? 1.622 8.013 1.807 1.00 97.44 93 VAL A C 1
ATOM 728 O O . VAL A 1 93 ? 2.280 7.367 0.992 1.00 97.44 93 VAL A O 1
ATOM 731 N N . ALA A 1 94 ? 0.853 9.040 1.429 1.00 95.56 94 ALA A N 1
ATOM 732 C CA . ALA A 1 94 ? 0.728 9.462 0.032 1.00 95.56 94 ALA A CA 1
ATOM 733 C C . ALA A 1 94 ? 2.069 9.946 -0.549 1.00 95.56 94 ALA A C 1
ATOM 735 O O . ALA A 1 94 ? 2.420 9.612 -1.684 1.00 95.56 94 ALA A O 1
ATOM 736 N N . THR A 1 95 ? 2.836 10.705 0.236 1.00 94.00 95 THR A N 1
ATOM 737 C CA . THR A 1 95 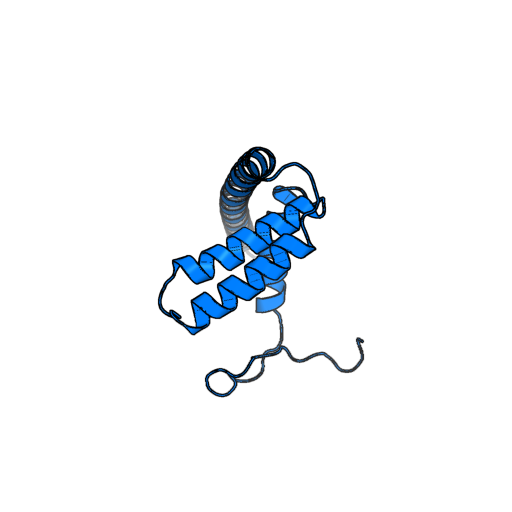? 4.162 11.197 -0.160 1.00 94.00 95 THR A CA 1
ATOM 738 C C . THR A 1 95 ? 5.147 10.045 -0.326 1.00 94.00 95 THR A C 1
ATOM 740 O O . THR A 1 95 ? 5.847 9.979 -1.337 1.00 94.00 95 THR A O 1
ATOM 743 N N . GLU A 1 96 ? 5.185 9.111 0.627 1.00 95.75 96 GLU A N 1
ATOM 744 C CA . GLU A 1 96 ? 6.083 7.958 0.584 1.00 95.75 96 GLU A CA 1
ATOM 745 C C . GLU A 1 96 ? 5.734 7.010 -0.564 1.00 95.75 96 GLU A C 1
ATOM 747 O O . GLU A 1 96 ? 6.643 6.520 -1.228 1.00 95.75 96 GLU A O 1
ATOM 752 N N . LEU A 1 97 ? 4.448 6.810 -0.870 1.00 94.25 97 LEU A N 1
ATOM 753 C CA . LEU A 1 97 ? 4.012 6.017 -2.021 1.00 94.25 97 LEU A CA 1
ATOM 754 C 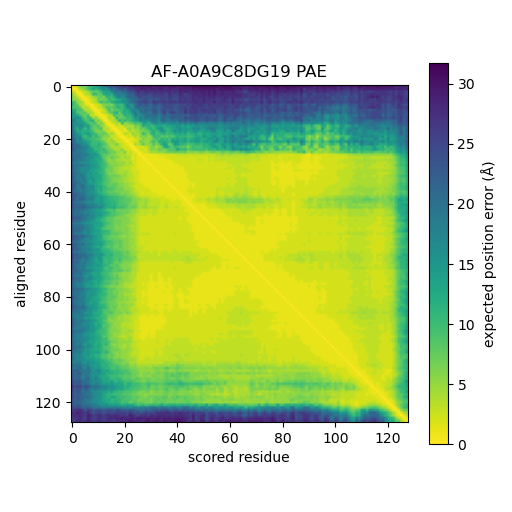C . LEU A 1 97 ? 4.606 6.559 -3.331 1.00 94.25 97 LEU A C 1
ATOM 756 O O . LEU A 1 97 ? 5.195 5.806 -4.111 1.00 94.25 97 LEU A O 1
ATOM 760 N N . LEU A 1 98 ? 4.499 7.872 -3.557 1.00 92.19 98 LEU A N 1
ATOM 761 C CA . LEU A 1 98 ? 5.055 8.517 -4.748 1.00 92.19 98 LEU A CA 1
ATOM 762 C C . LEU A 1 98 ? 6.585 8.472 -4.751 1.00 92.19 98 LEU A C 1
ATOM 764 O O . LEU A 1 98 ? 7.185 8.033 -5.733 1.00 92.19 98 LEU A O 1
ATOM 768 N N . ARG A 1 99 ? 7.219 8.856 -3.637 1.00 93.94 99 ARG A N 1
ATOM 769 C CA . ARG A 1 99 ? 8.680 8.874 -3.498 1.00 93.94 99 ARG A CA 1
ATOM 770 C C . ARG A 1 99 ? 9.282 7.485 -3.712 1.00 93.94 99 ARG A C 1
ATOM 772 O O . ARG A 1 99 ? 10.288 7.338 -4.404 1.00 93.94 99 ARG A O 1
ATOM 779 N N . LYS A 1 100 ? 8.676 6.444 -3.136 1.00 94.25 100 LYS A N 1
ATOM 780 C CA . LYS A 1 100 ? 9.142 5.060 -3.276 1.00 94.25 100 LYS A CA 1
ATOM 781 C C . LYS A 1 100 ? 9.043 4.587 -4.722 1.00 94.25 100 LYS A C 1
ATOM 783 O O . LYS A 1 100 ? 9.950 3.901 -5.195 1.00 94.25 100 LYS A O 1
ATOM 788 N N . GLN A 1 101 ? 7.996 4.992 -5.437 1.00 94.06 101 GLN A N 1
ATOM 789 C CA . GLN A 1 101 ? 7.853 4.668 -6.849 1.00 94.06 101 GLN A CA 1
ATOM 790 C C . GLN A 1 101 ? 8.869 5.417 -7.727 1.00 94.06 101 GLN A C 1
ATOM 792 O O . GLN A 1 101 ? 9.430 4.821 -8.642 1.00 94.06 101 GLN A O 1
ATOM 797 N N . GLU A 1 102 ? 9.184 6.676 -7.417 1.00 94.44 102 GLU A N 1
ATOM 798 C CA . GLU A 1 102 ? 10.269 7.414 -8.082 1.00 94.44 102 GLU A CA 1
ATOM 799 C C . GLU A 1 102 ? 11.630 6.731 -7.882 1.00 94.44 102 GLU A C 1
ATOM 801 O O . GLU A 1 102 ? 12.389 6.573 -8.840 1.00 94.44 102 GLU A O 1
ATOM 806 N N . VAL A 1 103 ? 11.913 6.233 -6.671 1.00 93.94 103 VAL A N 1
ATOM 807 C CA . VAL A 1 103 ? 13.106 5.409 -6.410 1.00 93.94 103 VAL A CA 1
ATOM 808 C C . VAL A 1 103 ? 13.094 4.139 -7.264 1.00 93.94 103 VAL A C 1
ATOM 810 O O . VAL A 1 103 ? 14.124 3.782 -7.830 1.00 93.94 103 VAL A O 1
ATOM 813 N N . ASN A 1 104 ? 11.947 3.468 -7.405 1.00 93.31 104 ASN A N 1
ATOM 814 C CA . ASN A 1 104 ? 11.829 2.297 -8.277 1.00 93.31 104 ASN A CA 1
ATOM 815 C C . ASN A 1 104 ? 12.118 2.631 -9.745 1.00 93.31 104 ASN A C 1
ATOM 817 O O . ASN A 1 104 ? 12.824 1.867 -10.398 1.00 93.31 104 ASN A O 1
ATOM 821 N N . PHE A 1 105 ? 11.646 3.771 -10.252 1.00 94.81 105 PHE A N 1
ATOM 822 C CA . PHE A 1 105 ? 11.948 4.217 -11.616 1.00 94.81 105 PHE A CA 1
ATOM 823 C C . PHE A 1 105 ? 13.426 4.563 -11.829 1.00 94.81 105 PHE A C 1
ATOM 825 O O . PHE A 1 105 ? 13.939 4.374 -12.928 1.00 94.81 105 PHE A O 1
ATOM 832 N N . ALA A 1 106 ? 14.110 5.056 -10.795 1.00 93.88 106 ALA A N 1
ATOM 833 C CA . ALA A 1 106 ? 15.517 5.450 -10.866 1.00 93.88 106 ALA A CA 1
ATOM 834 C C . ALA A 1 106 ? 16.511 4.293 -10.637 1.00 93.88 106 ALA A C 1
ATOM 836 O O . ALA A 1 106 ? 17.715 4.473 -10.824 1.00 93.88 106 ALA A O 1
ATOM 837 N N . ARG A 1 107 ? 16.040 3.118 -10.200 1.00 94.56 107 ARG A N 1
ATOM 838 C CA . ARG A 1 107 ? 16.887 1.942 -9.959 1.00 94.56 107 ARG A CA 1
ATOM 839 C C . ARG A 1 107 ? 17.400 1.332 -11.259 1.00 94.56 107 ARG A C 1
ATOM 841 O O . ARG A 1 107 ? 16.761 1.404 -12.305 1.00 94.56 107 ARG A O 1
ATOM 848 N N . ASN A 1 108 ? 18.541 0.656 -11.154 1.00 93.69 108 ASN A N 1
ATOM 849 C CA . ASN A 1 108 ? 19.018 -0.215 -12.215 1.00 93.69 108 ASN A CA 1
ATOM 850 C C . ASN A 1 108 ? 18.341 -1.586 -12.098 1.00 93.69 108 ASN A C 1
ATOM 852 O O . ASN A 1 108 ? 18.465 -2.258 -11.069 1.00 93.69 108 ASN A O 1
ATOM 856 N N . TRP A 1 109 ? 17.650 -1.992 -13.159 1.00 94.00 109 TRP A N 1
ATOM 857 C CA . TRP A 1 109 ? 16.936 -3.262 -13.237 1.00 94.00 109 TRP A CA 1
ATOM 858 C C . TRP A 1 109 ? 17.610 -4.186 -14.258 1.00 94.00 109 TRP A C 1
ATOM 860 O O . TRP A 1 109 ? 18.022 -3.711 -15.321 1.00 94.00 109 TRP A O 1
ATOM 870 N N . PRO A 1 110 ? 17.740 -5.492 -13.968 1.00 94.25 110 PRO A N 1
ATOM 871 C CA . PRO A 1 110 ? 18.147 -6.460 -14.978 1.00 94.25 110 PRO A CA 1
ATOM 872 C C . PRO A 1 110 ? 17.058 -6.597 -16.062 1.00 94.25 110 PRO A C 1
ATOM 874 O O . PRO A 1 110 ? 15.931 -6.125 -15.877 1.00 94.25 110 PRO A O 1
ATOM 877 N N . PRO A 1 111 ? 17.358 -7.257 -17.199 1.00 95.44 111 PRO A N 1
ATOM 878 C CA . PRO A 1 111 ? 16.314 -7.735 -18.099 1.00 95.44 111 PRO A CA 1
ATOM 879 C C . PRO A 1 111 ? 15.263 -8.552 -17.329 1.00 95.44 111 PRO A C 1
ATOM 881 O O . PRO A 1 111 ? 15.626 -9.191 -16.338 1.00 95.44 111 PRO A O 1
ATOM 884 N N . PRO A 1 112 ? 13.995 -8.572 -17.780 1.00 95.19 112 PRO A N 1
ATOM 885 C CA . PRO A 1 112 ? 12.949 -9.332 -17.109 1.00 95.19 112 PRO A CA 1
ATOM 886 C C . PRO A 1 112 ? 13.350 -10.795 -16.893 1.00 95.19 112 PRO A C 1
ATOM 888 O O . PRO A 1 112 ? 13.826 -11.459 -17.817 1.00 95.19 112 PRO A O 1
ATOM 891 N N . ALA A 1 113 ? 13.149 -11.282 -15.671 1.00 93.62 113 ALA A N 1
ATOM 892 C CA . ALA A 1 113 ? 13.279 -12.682 -15.313 1.00 93.62 113 ALA A CA 1
ATOM 893 C C . ALA A 1 113 ? 12.284 -13.555 -16.097 1.00 93.62 113 ALA A C 1
ATOM 895 O O . ALA A 1 113 ? 11.384 -13.060 -16.782 1.00 93.62 113 ALA A O 1
ATOM 896 N N . ALA A 1 114 ? 12.466 -14.874 -15.990 1.00 94.88 114 ALA A N 1
ATOM 897 C CA . ALA A 1 114 ? 11.502 -15.836 -16.509 1.00 94.88 114 ALA A CA 1
ATOM 898 C C . ALA A 1 114 ? 10.105 -15.599 -15.910 1.00 94.88 114 ALA A C 1
ATOM 900 O O . ALA A 1 114 ? 9.968 -14.979 -14.855 1.00 94.88 114 ALA A O 1
ATOM 901 N N . GLU A 1 115 ? 9.082 -16.109 -16.593 1.00 93.06 115 GLU A N 1
ATOM 902 C CA . GLU A 1 115 ? 7.698 -16.053 -16.121 1.00 93.06 115 GLU A CA 1
ATOM 903 C C . GLU A 1 115 ? 7.597 -16.533 -14.661 1.00 93.06 115 GLU A C 1
ATOM 905 O O . GLU A 1 115 ? 8.264 -17.492 -14.268 1.00 93.06 115 GLU A O 1
ATOM 910 N N . ASP A 1 116 ? 6.827 -15.796 -13.859 1.00 89.88 116 ASP A N 1
ATOM 911 C CA . ASP A 1 116 ? 6.606 -15.995 -12.419 1.00 89.88 116 ASP A CA 1
ATOM 912 C C . ASP A 1 116 ? 7.836 -15.901 -11.496 1.00 89.88 116 ASP A C 1
ATOM 914 O O . ASP A 1 116 ? 7.719 -16.090 -10.282 1.00 89.88 116 ASP A O 1
ATOM 918 N N . MET A 1 117 ? 9.011 -15.537 -12.020 1.00 94.88 117 MET A N 1
ATOM 919 C CA . MET A 1 117 ? 10.188 -15.263 -11.195 1.00 94.88 117 MET A CA 1
ATOM 920 C C . MET A 1 117 ? 10.242 -13.792 -10.754 1.00 94.88 117 MET A C 1
ATOM 922 O O . MET A 1 117 ? 9.935 -12.891 -11.541 1.00 94.88 117 MET A O 1
ATOM 926 N N . PRO A 1 118 ? 10.674 -13.507 -9.508 1.00 92.31 118 PRO A N 1
ATOM 927 C CA . PRO A 1 118 ? 10.815 -12.136 -9.040 1.00 92.31 118 PRO A CA 1
ATOM 928 C C . PRO A 1 118 ? 11.892 -11.391 -9.836 1.00 92.31 118 PRO A C 1
ATOM 930 O O . PRO A 1 118 ? 12.958 -11.927 -10.140 1.00 92.31 118 PRO A O 1
ATOM 933 N N . ASN A 1 119 ? 11.619 -10.118 -10.123 1.00 92.19 119 ASN A N 1
ATOM 934 C CA . ASN A 1 119 ? 12.611 -9.174 -10.624 1.00 92.19 119 ASN A CA 1
ATOM 935 C C . ASN A 1 119 ? 13.106 -8.321 -9.463 1.00 92.19 119 ASN A C 1
ATOM 937 O O . ASN A 1 119 ? 12.340 -7.544 -8.895 1.00 92.19 119 ASN A O 1
ATOM 941 N N . GLU A 1 120 ? 14.386 -8.450 -9.131 1.00 92.50 120 GLU A N 1
ATOM 942 C CA . GLU A 1 120 ? 15.040 -7.645 -8.103 1.00 92.50 120 GLU A CA 1
ATOM 943 C C . GLU A 1 120 ? 15.970 -6.606 -8.739 1.00 92.50 120 GLU A C 1
ATOM 945 O O . GLU A 1 120 ? 16.564 -6.822 -9.797 1.00 92.50 120 GLU A O 1
ATOM 950 N N . HIS A 1 121 ? 16.076 -5.445 -8.097 1.00 90.06 121 HIS A N 1
ATOM 951 C CA . HIS A 1 121 ? 16.985 -4.384 -8.516 1.00 90.06 121 HIS A CA 1
ATOM 952 C C . HIS A 1 121 ? 18.435 -4.742 -8.176 1.00 90.06 121 HIS A C 1
ATOM 954 O O . HIS A 1 121 ? 18.709 -5.459 -7.216 1.00 90.06 121 HIS A O 1
ATOM 960 N N . ILE A 1 122 ? 19.382 -4.207 -8.945 1.00 89.56 122 ILE A N 1
ATOM 961 C CA . ILE A 1 122 ? 20.805 -4.458 -8.707 1.00 89.56 122 ILE A CA 1
ATOM 962 C C . ILE A 1 122 ? 21.292 -3.541 -7.580 1.00 89.56 122 ILE A C 1
ATOM 964 O O . ILE A 1 122 ? 21.294 -2.317 -7.730 1.00 89.56 122 ILE A O 1
ATOM 968 N N . HIS A 1 123 ? 21.741 -4.130 -6.471 1.00 77.88 123 HIS A N 1
ATOM 969 C CA . HIS A 1 123 ? 22.431 -3.406 -5.404 1.00 77.88 123 HIS A CA 1
ATOM 970 C C . HIS A 1 123 ? 23.830 -2.984 -5.875 1.00 77.88 123 HIS A C 1
ATOM 972 O O . HIS A 1 123 ? 24.575 -3.782 -6.453 1.00 77.88 123 HIS A O 1
ATOM 978 N N . ALA A 1 124 ? 24.214 -1.727 -5.635 1.00 61.12 124 ALA A N 1
ATOM 979 C CA . ALA A 1 124 ? 25.609 -1.331 -5.788 1.00 61.12 124 ALA A CA 1
ATOM 980 C C . ALA A 1 124 ? 26.446 -2.119 -4.767 1.00 61.12 124 ALA A C 1
ATOM 982 O O . ALA A 1 124 ? 26.049 -2.261 -3.613 1.00 61.12 124 ALA A O 1
ATOM 983 N N . LYS A 1 125 ? 27.594 -2.664 -5.184 1.00 44.88 125 LYS A N 1
ATOM 984 C CA . LYS A 1 125 ? 28.498 -3.388 -4.276 1.00 44.88 125 LYS A CA 1
ATOM 985 C C . LYS A 1 125 ? 28.870 -2.4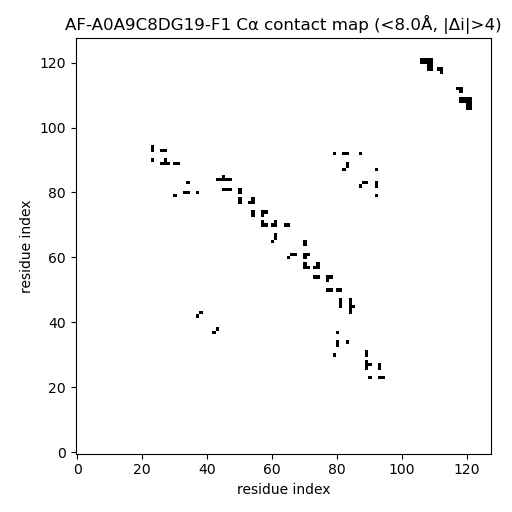83 -3.088 1.00 44.88 125 LYS A C 1
ATOM 987 O O . LYS A 1 125 ? 29.626 -1.537 -3.292 1.00 44.88 125 LYS A O 1
ATOM 992 N N . GLY A 1 126 ? 28.406 -2.818 -1.879 1.00 48.91 126 GLY A N 1
ATOM 993 C CA . GLY A 1 126 ? 28.907 -2.239 -0.625 1.00 48.91 126 GLY A CA 1
ATOM 994 C C . GLY A 1 126 ? 27.891 -1.617 0.338 1.00 48.91 126 GLY A C 1
ATOM 995 O O . GLY A 1 126 ? 28.335 -1.007 1.304 1.00 48.91 126 GLY A O 1
ATOM 996 N N . GLU A 1 127 ? 26.584 -1.755 0.122 1.00 43.91 127 GLU A N 1
ATOM 997 C CA . GLU A 1 127 ? 25.569 -1.281 1.076 1.00 43.91 127 GLU A CA 1
ATOM 998 C C . GLU A 1 127 ? 24.675 -2.451 1.515 1.00 43.91 127 GLU A C 1
ATOM 1000 O O . GLU A 1 127 ? 23.672 -2.741 0.863 1.00 43.91 127 GLU A O 1
ATOM 1005 N N . ASP A 1 128 ? 25.096 -3.114 2.600 1.00 39.62 128 ASP A N 1
ATOM 1006 C CA . ASP A 1 128 ? 24.260 -3.948 3.479 1.00 39.62 128 ASP A CA 1
ATOM 1007 C C . ASP A 1 128 ? 23.924 -3.149 4.752 1.00 39.62 128 ASP A C 1
ATOM 1009 O O . ASP A 1 128 ? 24.842 -2.463 5.272 1.00 39.62 128 ASP A O 1
#

Radius of gyration: 19.53 Å; Cα contacts (8 Å, |Δi|>4): 72; chains: 1; bounding box: 44×54×43 Å

Foldseek 3Di:
DDPVVVVVVVVVVVVVVVVLVVVLVVQLVVLVVLQVVCCVPPNLALCQVVLVVVLVVLVVVCVVPVPDVVSVVSNVSSVSSNVVSVVDHSNRSSVCVVVVVVVVVVFAWDPDDPPPDDTDTDDDPDDD

Sequence (128 aa):
MPATALNAEASATSSTRRSQMVKILDIVQFLENQMRWSLRVFGPSMRTGGITKHIESELEEIRAKPNDLSEWIDVVILGLDGAWRAGYTPEEVATELLRKQEVNFARNWPPPAAEDMPNEHIHAKGED

Solvent-accessible surface area (backbone atoms only — not comparable to full-atom values): 7444 Å² total; per-residue (Å²): 133,72,75,66,61,62,54,50,54,54,51,53,53,51,50,51,52,52,53,51,49,53,55,44,52,54,48,24,53,50,41,52,52,49,50,57,50,44,40,70,76,73,43,87,64,53,53,56,78,59,46,54,54,47,41,56,52,35,54,51,49,24,73,76,39,72,85,45,66,62,41,59,48,50,43,51,54,46,51,55,52,44,45,43,43,74,70,43,50,44,61,55,50,42,50,48,56,54,53,53,50,52,51,61,72,72,52,57,65,68,81,85,54,61,89,97,49,83,77,66,68,64,75,69,94,86,79,131